Protein AF-A0A561DC79-F1 (afdb_monomer_lite)

pLDDT: mean 71.39, std 9.22, range [43.03, 85.06]

Organism: NCBI:txid220685

Sequence (104 aa):
MLVGAIFGVSVFYEVAFIILAPLVISIAVEAKMPYLRLGVTMVAAATMAHSIFPPQPGPVALVSAYGADMGMVYILGLIVVIPAIICSGIIFPKLMWNVLFRHY

Radius of gyration: 15.77 Å; chains: 1; bounding box: 35×22×43 Å

Secondary structure (DSSP, 8-state):
-HHHHHHHHHS-HHHHHHHHHHHHHHHHHHTT--HHHHHHHHHHHHHHHHHSSTTSHHHHHHHHHHT--HHHHHHHHHHHHHHHHHIIIIIHHHHHHHHHSTT-

InterPro domains:
  IPR003474 Gluconate transporter [PF02447] (1-99)
  IPR003474 Gluconate transport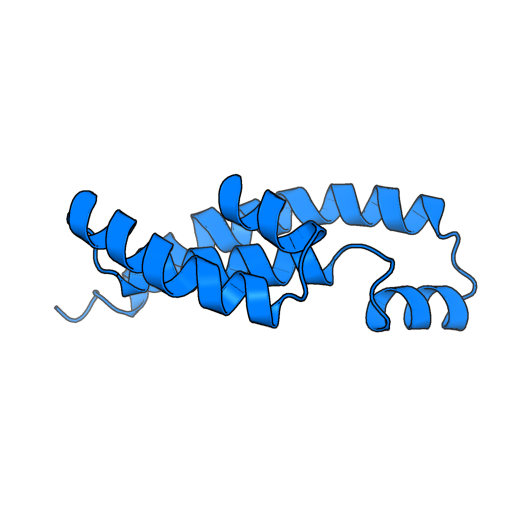er [PTHR30354] (1-96)

Foldseek 3Di:
DVVLLVLLQPDDLVVSLVVVLVVLVVVCVVVVHDSCLSNQLSNQLSVLSNPLAPPDPVVVVVCVVVVHDNVVSRVVSVVVSVVSNCCSNPVVSVVVCCVVVVPD

Structure (mmCIF, N/CA/C/O backbone):
data_AF-A0A561DC79-F1
#
_entry.id   AF-A0A561DC79-F1
#
loop_
_atom_site.group_PDB
_atom_site.id
_atom_site.type_symbol
_atom_site.label_atom_id
_atom_site.label_alt_id
_atom_site.label_comp_id
_atom_site.label_asym_id
_atom_site.label_entity_id
_atom_site.label_seq_id
_atom_site.pdbx_PDB_ins_code
_atom_site.Cartn_x
_atom_site.Cartn_y
_atom_site.Cartn_z
_atom_site.occupancy
_atom_site.B_iso_or_equiv
_atom_site.auth_seq_id
_atom_site.auth_comp_id
_atom_site.auth_asym_id
_atom_site.auth_atom_id
_atom_site.pdbx_PDB_model_num
ATOM 1 N N . MET A 1 1 ? -5.141 7.997 3.732 1.00 55.34 1 MET A N 1
ATOM 2 C CA . MET A 1 1 ? -4.935 7.698 2.295 1.00 55.34 1 MET A CA 1
ATOM 3 C C . MET A 1 1 ? -3.853 8.579 1.686 1.00 55.34 1 MET A C 1
ATOM 5 O O . MET A 1 1 ? -2.806 8.036 1.381 1.00 55.34 1 MET A O 1
ATOM 9 N N . LEU A 1 2 ? -4.031 9.906 1.599 1.00 54.03 2 LEU A N 1
ATOM 10 C CA . LEU A 1 2 ? -3.008 10.813 1.039 1.00 54.03 2 LEU A CA 1
ATOM 11 C C . LEU A 1 2 ? -1.650 10.723 1.757 1.00 54.03 2 LEU A C 1
ATOM 13 O O . LEU A 1 2 ? -0.630 10.561 1.105 1.00 54.03 2 LEU A O 1
ATOM 17 N N . VAL A 1 3 ? -1.644 10.718 3.094 1.00 63.19 3 VAL A N 1
ATOM 18 C CA . VAL A 1 3 ? -0.412 10.564 3.891 1.00 63.19 3 VAL A CA 1
ATOM 19 C C . VAL A 1 3 ? 0.303 9.242 3.571 1.00 63.19 3 VAL A C 1
ATOM 21 O O . VAL A 1 3 ? 1.479 9.244 3.241 1.00 63.19 3 VAL A O 1
ATOM 24 N N . GLY A 1 4 ? -0.415 8.114 3.570 1.00 57.16 4 GLY A N 1
ATOM 25 C CA . GLY A 1 4 ? 0.162 6.802 3.242 1.00 57.16 4 GLY A CA 1
ATOM 26 C C . GLY A 1 4 ? 0.684 6.696 1.803 1.00 57.16 4 GLY A C 1
ATOM 27 O O . GLY A 1 4 ? 1.710 6.066 1.580 1.00 57.16 4 GLY A O 1
ATOM 28 N N . ALA A 1 5 ? 0.027 7.357 0.845 1.00 60.44 5 ALA A N 1
ATOM 29 C CA . ALA A 1 5 ? 0.482 7.412 -0.545 1.00 60.44 5 ALA A CA 1
ATOM 30 C C . ALA A 1 5 ? 1.771 8.241 -0.704 1.00 60.44 5 ALA A C 1
ATOM 32 O O . ALA A 1 5 ? 2.666 7.839 -1.440 1.00 60.44 5 ALA A O 1
ATOM 33 N N . ILE A 1 6 ? 1.893 9.357 0.026 1.00 59.97 6 ILE A N 1
ATOM 34 C CA . ILE A 1 6 ? 3.087 10.219 0.009 1.00 59.97 6 ILE A CA 1
ATOM 35 C C . ILE A 1 6 ? 4.287 9.505 0.652 1.00 59.97 6 ILE A C 1
ATOM 37 O O . ILE A 1 6 ? 5.376 9.497 0.081 1.00 59.97 6 ILE A O 1
ATOM 41 N N . PHE A 1 7 ? 4.094 8.849 1.801 1.00 57.12 7 PHE A N 1
ATOM 42 C CA . PHE A 1 7 ? 5.165 8.091 2.463 1.00 57.12 7 PHE A CA 1
ATOM 43 C C . PHE A 1 7 ? 5.565 6.818 1.697 1.00 57.12 7 PHE A C 1
ATOM 45 O O . PHE A 1 7 ? 6.732 6.432 1.732 1.00 57.12 7 PHE A O 1
ATOM 52 N N . GLY A 1 8 ? 4.631 6.191 0.973 1.00 53.38 8 GLY A N 1
ATOM 53 C CA . GLY A 1 8 ? 4.886 4.972 0.200 1.00 53.38 8 GLY A CA 1
ATOM 54 C C . GLY A 1 8 ? 5.792 5.164 -1.020 1.00 53.38 8 GLY A C 1
ATOM 55 O O . GLY A 1 8 ? 6.469 4.222 -1.413 1.00 53.38 8 GLY A O 1
ATOM 56 N N . VAL A 1 9 ? 5.860 6.363 -1.605 1.00 55.97 9 VAL A N 1
ATOM 57 C CA . VAL A 1 9 ? 6.704 6.638 -2.788 1.00 55.97 9 VAL A CA 1
ATOM 58 C C . VAL A 1 9 ? 8.178 6.882 -2.430 1.00 55.97 9 VAL A C 1
ATOM 60 O O . VAL A 1 9 ? 9.053 6.617 -3.248 1.00 55.97 9 VAL A O 1
ATOM 63 N N . SER A 1 10 ? 8.471 7.376 -1.222 1.00 52.91 10 SER A N 1
ATOM 64 C CA . SER A 1 10 ? 9.787 7.949 -0.883 1.00 52.91 10 SER A CA 1
ATOM 65 C C . SER A 1 10 ? 10.623 7.134 0.110 1.00 52.91 10 SER A C 1
ATOM 67 O O . SER A 1 10 ? 11.805 7.429 0.280 1.00 52.91 10 SER A O 1
ATOM 69 N N . VAL A 1 11 ? 10.040 6.158 0.805 1.00 56.78 11 VAL A N 1
ATOM 70 C CA . VAL A 1 11 ? 10.716 5.415 1.877 1.00 56.78 11 VAL A CA 1
ATOM 71 C C . VAL A 1 11 ? 10.645 3.923 1.559 1.00 56.78 11 VAL A C 1
ATOM 73 O O . VAL A 1 11 ? 9.640 3.459 1.022 1.00 56.78 11 VAL A O 1
ATOM 76 N N . PHE A 1 12 ? 11.692 3.162 1.902 1.00 63.06 12 PHE A N 1
ATOM 77 C CA . PHE A 1 12 ? 11.606 1.702 2.007 1.00 63.06 12 PHE A CA 1
ATOM 78 C C . PHE A 1 12 ? 10.272 1.339 2.665 1.00 63.06 12 PHE A C 1
ATOM 80 O O . PHE A 1 12 ? 9.991 1.789 3.778 1.00 63.06 12 PHE A O 1
ATOM 87 N N . TYR A 1 13 ? 9.431 0.586 1.954 1.00 63.94 13 TYR A N 1
ATOM 88 C CA . TYR A 1 13 ? 8.067 0.264 2.376 1.00 63.94 13 TYR A CA 1
ATOM 89 C C . TYR A 1 13 ? 8.003 -0.254 3.819 1.00 63.94 13 TYR A C 1
ATOM 91 O O . TYR A 1 13 ? 7.098 0.098 4.572 1.00 63.94 13 TYR A O 1
ATOM 99 N N . GLU A 1 14 ? 9.020 -1.008 4.232 1.00 65.62 14 GLU A N 1
ATOM 100 C CA . GLU A 1 14 ? 9.177 -1.541 5.585 1.00 65.62 14 GLU A CA 1
ATOM 101 C C . GLU A 1 14 ? 9.300 -0.436 6.647 1.00 65.62 14 GLU A C 1
ATOM 103 O O . GLU A 1 14 ? 8.655 -0.500 7.691 1.00 65.62 14 GLU A O 1
ATOM 108 N N . VAL A 1 15 ? 10.055 0.629 6.369 1.00 73.19 15 VAL A N 1
ATOM 109 C CA . VAL A 1 15 ? 10.217 1.769 7.284 1.00 73.19 15 VAL A CA 1
ATOM 110 C C . VAL A 1 15 ? 8.956 2.637 7.296 1.00 73.19 15 VAL A C 1
ATOM 112 O O . VAL A 1 15 ? 8.511 3.057 8.365 1.00 73.19 15 VAL A O 1
ATOM 115 N N . ALA A 1 16 ? 8.327 2.859 6.134 1.00 67.31 16 ALA A N 1
ATOM 116 C CA . ALA A 1 16 ? 7.045 3.564 6.056 1.00 67.31 16 ALA A CA 1
ATOM 117 C C . ALA A 1 16 ? 5.969 2.847 6.883 1.00 67.31 16 ALA A C 1
ATOM 119 O O . ALA A 1 16 ? 5.247 3.491 7.640 1.00 67.31 16 ALA A O 1
ATOM 120 N N . PHE A 1 17 ? 5.900 1.519 6.786 1.00 70.50 17 PHE A N 1
ATOM 121 C CA . PHE A 1 17 ? 4.974 0.683 7.544 1.00 70.50 17 PHE A CA 1
ATOM 122 C C . PHE A 1 17 ? 5.188 0.805 9.061 1.00 70.50 17 PHE A C 1
ATOM 124 O O . PHE A 1 17 ? 4.222 1.013 9.797 1.00 70.50 17 PHE A O 1
ATOM 131 N N . ILE A 1 18 ? 6.443 0.748 9.526 1.00 79.38 18 ILE A N 1
ATOM 132 C CA . ILE A 1 18 ? 6.788 0.890 10.951 1.00 79.38 18 ILE A CA 1
ATOM 133 C C . ILE A 1 18 ? 6.381 2.266 11.496 1.00 79.38 18 ILE A C 1
ATOM 135 O O . ILE A 1 18 ? 5.889 2.349 12.618 1.00 79.38 18 ILE A O 1
ATOM 139 N N . ILE A 1 19 ? 6.536 3.337 10.711 1.00 79.88 19 ILE A N 1
ATOM 140 C CA . ILE A 1 19 ? 6.154 4.707 11.106 1.00 79.88 19 ILE A CA 1
ATOM 141 C C . ILE A 1 19 ? 4.633 4.912 11.029 1.00 79.88 19 ILE A C 1
ATOM 143 O O . ILE A 1 19 ? 4.039 5.590 11.872 1.00 79.88 19 ILE A O 1
ATOM 147 N N . LEU A 1 20 ? 3.977 4.315 10.033 1.00 72.75 20 LEU A N 1
ATOM 148 C CA . LEU A 1 20 ? 2.531 4.407 9.844 1.00 72.75 20 LEU A CA 1
ATOM 149 C C . LEU A 1 20 ? 1.756 3.641 10.919 1.00 72.75 20 LEU A C 1
ATOM 151 O O . LEU A 1 20 ? 0.682 4.096 11.301 1.00 72.75 20 LEU A O 1
ATOM 155 N N . ALA A 1 21 ? 2.275 2.526 11.435 1.00 78.44 21 ALA A N 1
ATOM 156 C CA . ALA A 1 21 ? 1.605 1.732 12.464 1.00 78.44 21 ALA A CA 1
ATOM 157 C C . ALA A 1 21 ? 1.197 2.546 13.719 1.00 78.44 21 ALA A C 1
ATOM 159 O O . ALA A 1 21 ? 0.000 2.578 14.026 1.00 78.44 21 ALA A O 1
ATOM 160 N N . PRO A 1 22 ? 2.105 3.256 14.423 1.00 81.56 22 PRO A N 1
ATOM 161 C CA . PRO A 1 22 ? 1.735 4.068 15.581 1.00 81.56 22 PRO A CA 1
ATOM 162 C C . PRO A 1 22 ? 0.849 5.257 15.196 1.00 81.56 22 PRO A C 1
ATOM 164 O O . PRO A 1 22 ? -0.123 5.532 15.893 1.00 81.56 22 PRO A O 1
ATOM 167 N N . LEU A 1 23 ? 1.108 5.910 14.056 1.00 81.00 23 LEU A N 1
ATOM 168 C CA . LEU A 1 23 ? 0.284 7.021 13.568 1.00 81.00 23 LEU A CA 1
ATOM 169 C C . LEU A 1 23 ? -1.172 6.588 13.338 1.00 81.00 23 LEU A C 1
ATOM 171 O O . LEU A 1 23 ? -2.108 7.294 13.710 1.00 81.00 23 LEU A O 1
ATOM 175 N N . VAL A 1 24 ? -1.373 5.412 12.746 1.00 76.62 24 VAL A N 1
ATOM 176 C CA . VAL A 1 24 ? -2.702 4.862 12.478 1.00 76.62 24 VAL A CA 1
ATOM 177 C C . VAL A 1 24 ? -3.419 4.480 13.770 1.00 76.62 24 VAL A C 1
ATOM 179 O O . VAL A 1 24 ? -4.616 4.744 13.890 1.00 76.62 24 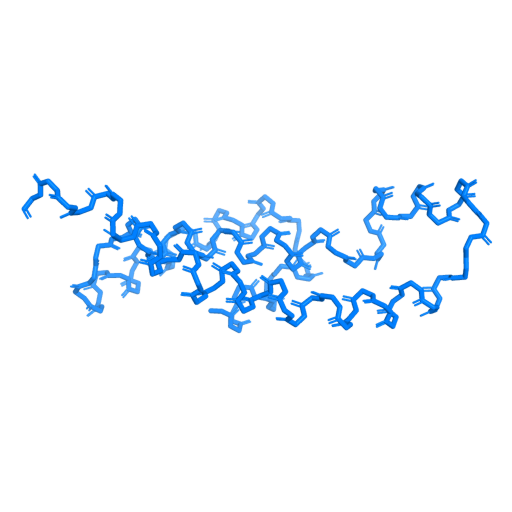VAL A O 1
ATOM 182 N N . ILE A 1 25 ? -2.706 3.918 14.748 1.00 79.00 25 ILE A N 1
ATOM 183 C CA . ILE A 1 25 ? -3.267 3.636 16.075 1.00 79.00 25 ILE A CA 1
ATOM 184 C C . ILE A 1 25 ? -3.699 4.944 16.751 1.00 79.00 25 ILE A C 1
ATOM 186 O O . ILE A 1 25 ? -4.838 5.027 17.209 1.00 79.00 25 ILE A O 1
ATOM 190 N N . SER A 1 26 ? -2.858 5.983 16.748 1.00 81.38 26 SER A N 1
ATOM 191 C CA . SER A 1 26 ? -3.191 7.294 17.326 1.00 81.38 26 SER A CA 1
ATOM 192 C C . SER A 1 26 ? -4.409 7.937 16.663 1.00 81.38 26 SER A C 1
ATOM 194 O O . SER A 1 26 ? -5.313 8.395 17.357 1.00 81.38 26 SER A O 1
ATOM 196 N N . ILE A 1 27 ? -4.484 7.913 15.328 1.00 79.88 27 ILE A N 1
ATOM 197 C CA . ILE A 1 27 ? -5.645 8.431 14.588 1.00 79.88 27 ILE A CA 1
ATOM 198 C C . ILE A 1 27 ? -6.907 7.626 14.914 1.00 79.88 27 ILE A C 1
ATOM 200 O O . ILE A 1 27 ? -7.984 8.199 15.045 1.00 79.88 27 ILE A O 1
ATOM 204 N N . ALA A 1 28 ? -6.799 6.304 15.052 1.00 75.69 28 ALA A N 1
ATOM 205 C CA . ALA A 1 28 ? -7.939 5.453 15.373 1.00 75.69 28 ALA A CA 1
ATOM 206 C C . ALA A 1 28 ? -8.468 5.678 16.799 1.00 75.69 28 ALA A C 1
ATOM 208 O O . ALA A 1 28 ? -9.685 5.708 16.988 1.00 75.69 28 ALA A O 1
ATOM 209 N N . VAL A 1 29 ? -7.572 5.885 17.772 1.00 81.25 29 VAL A N 1
ATOM 210 C CA . VAL A 1 29 ? -7.928 6.273 19.147 1.00 81.25 29 VAL A CA 1
ATOM 211 C C . VAL A 1 29 ? -8.681 7.606 19.143 1.00 81.25 29 VAL A C 1
ATOM 213 O O . VAL A 1 29 ? -9.773 7.681 19.705 1.00 81.25 29 VAL A O 1
ATOM 216 N N . GLU A 1 30 ? -8.151 8.618 18.452 1.00 84.12 30 GLU A N 1
ATOM 217 C CA . GLU A 1 30 ? -8.764 9.952 18.369 1.00 84.12 30 GLU A CA 1
ATOM 218 C C . GLU A 1 30 ? -10.125 9.918 17.652 1.00 84.12 30 GLU A C 1
ATOM 220 O O . GLU A 1 30 ? -11.111 10.495 18.109 1.00 84.12 30 GLU A O 1
ATOM 225 N N . ALA A 1 31 ? -10.218 9.163 16.555 1.00 79.25 31 ALA A N 1
ATOM 226 C CA . ALA A 1 31 ? -11.445 9.006 15.779 1.00 79.25 31 ALA A CA 1
ATOM 227 C C . ALA A 1 31 ? -12.491 8.093 16.450 1.00 79.25 31 ALA A C 1
ATOM 229 O O . ALA A 1 31 ? -13.575 7.910 15.893 1.00 79.25 31 ALA A O 1
ATOM 230 N N . LYS A 1 32 ? -12.185 7.494 17.615 1.00 78.50 32 LYS A N 1
ATOM 231 C CA . LYS A 1 32 ? -13.012 6.475 18.295 1.00 78.50 32 LYS A CA 1
ATOM 232 C C . LYS A 1 32 ? -13.414 5.322 17.366 1.00 78.50 32 LYS A C 1
ATOM 234 O O . LYS A 1 32 ? -14.519 4.785 17.452 1.00 78.50 32 LYS A O 1
ATOM 239 N N . MET A 1 33 ? -12.521 4.949 16.452 1.00 73.50 33 MET A N 1
ATOM 240 C CA . MET A 1 33 ? -12.731 3.861 15.500 1.00 73.50 33 MET A CA 1
ATOM 241 C C . MET A 1 33 ? -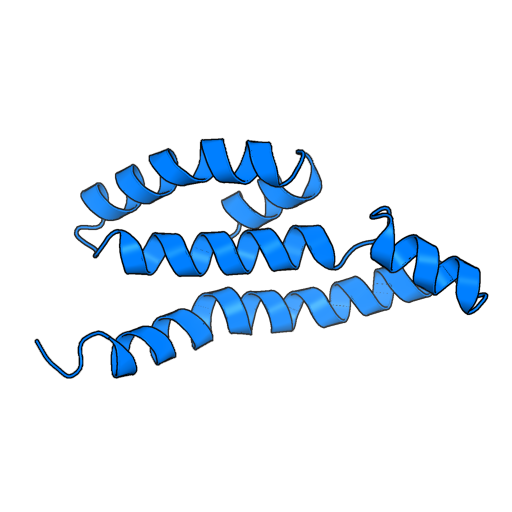11.858 2.656 15.867 1.00 73.50 33 MET A C 1
ATOM 243 O O . MET A 1 33 ? -10.771 2.826 16.418 1.00 73.50 33 MET A O 1
ATOM 247 N N . PRO A 1 34 ? -12.268 1.424 15.516 1.00 72.75 34 PRO A N 1
ATOM 248 C CA . PRO A 1 34 ? -11.433 0.248 15.731 1.00 72.75 34 PRO A CA 1
ATOM 249 C C . PRO A 1 34 ? -10.095 0.384 14.990 1.00 72.75 34 PRO A C 1
ATOM 251 O O . PRO A 1 34 ? -10.082 0.564 13.769 1.00 72.75 34 PRO A O 1
ATOM 254 N N . TYR A 1 35 ? -8.973 0.244 15.702 1.00 70.44 35 TYR A N 1
ATOM 255 C CA . TYR A 1 35 ? -7.617 0.399 15.143 1.00 70.44 35 TYR A CA 1
ATOM 256 C C . TYR A 1 35 ? -7.375 -0.521 13.941 1.00 70.44 35 TYR A C 1
ATOM 258 O O . TYR A 1 35 ? -6.753 -0.122 12.960 1.00 70.44 35 TYR A O 1
ATOM 266 N N . LEU A 1 36 ? -7.954 -1.727 13.976 1.00 71.12 36 LEU A N 1
ATOM 267 C CA . LEU A 1 36 ? -7.872 -2.716 12.901 1.00 71.12 36 LEU A CA 1
ATOM 268 C C . LEU A 1 36 ? -8.475 -2.209 11.580 1.00 71.12 36 LEU A C 1
ATOM 270 O O . LEU A 1 36 ? -7.976 -2.527 10.502 1.00 71.12 36 LEU A O 1
ATOM 274 N N . ARG A 1 37 ? -9.531 -1.387 11.653 1.00 69.00 37 ARG A N 1
ATOM 275 C CA . ARG A 1 37 ? -10.237 -0.854 10.479 1.00 69.00 37 ARG A CA 1
ATOM 276 C C . ARG A 1 37 ? -9.373 0.142 9.711 1.00 69.00 37 ARG A C 1
ATOM 278 O O . ARG A 1 37 ? -9.306 0.092 8.483 1.00 69.00 37 ARG A O 1
ATOM 285 N N . LEU A 1 38 ? -8.706 1.038 10.432 1.00 70.12 38 LEU A N 1
ATOM 286 C CA . LEU A 1 38 ? -7.790 2.011 9.841 1.00 70.12 38 LEU A CA 1
ATOM 287 C C . LEU A 1 38 ? -6.453 1.361 9.465 1.00 70.12 38 LEU A C 1
ATOM 289 O O . LEU A 1 38 ? -5.943 1.630 8.380 1.00 70.12 38 LEU A O 1
ATOM 293 N N . GLY A 1 39 ? -5.940 0.457 10.306 1.00 71.69 39 GLY A N 1
ATOM 294 C CA . GLY A 1 39 ? -4.695 -0.284 10.092 1.00 71.69 39 GLY A CA 1
ATOM 295 C C . GLY A 1 39 ? -4.687 -1.050 8.779 1.00 71.69 39 GLY A C 1
ATOM 296 O O . GLY A 1 39 ? -3.867 -0.769 7.910 1.00 71.69 39 GLY A O 1
ATOM 297 N N . VAL A 1 40 ? -5.639 -1.964 8.590 1.00 73.31 40 VAL A N 1
ATOM 298 C CA . VAL A 1 40 ? -5.640 -2.848 7.415 1.00 73.31 40 VAL A CA 1
ATOM 299 C C . VAL A 1 40 ? -5.816 -2.068 6.108 1.00 73.31 40 VAL A C 1
ATOM 301 O O . VAL A 1 40 ? -5.140 -2.346 5.121 1.00 73.31 40 VAL A O 1
ATOM 304 N N . THR A 1 41 ? -6.653 -1.032 6.120 1.00 71.19 41 THR A N 1
ATOM 305 C CA . THR A 1 41 ? -6.861 -0.148 4.964 1.00 71.19 41 THR A CA 1
ATOM 306 C C . THR A 1 41 ? -5.601 0.634 4.603 1.00 71.19 41 THR A C 1
ATOM 308 O O . THR A 1 41 ? -5.226 0.722 3.436 1.00 71.19 41 THR A O 1
ATOM 311 N N . MET A 1 42 ? -4.947 1.232 5.603 1.00 71.12 42 MET A N 1
ATOM 312 C CA . MET A 1 42 ? -3.758 2.058 5.393 1.00 71.12 42 MET A CA 1
ATOM 313 C C . MET A 1 42 ? -2.572 1.219 4.931 1.00 71.12 42 MET A C 1
ATOM 315 O O . MET A 1 42 ? -1.844 1.661 4.047 1.00 71.12 42 MET A O 1
ATOM 319 N N . VAL A 1 43 ? -2.421 0.009 5.474 1.00 73.75 43 VAL A N 1
ATOM 320 C CA . VAL A 1 43 ? -1.416 -0.958 5.027 1.00 73.75 43 VAL A CA 1
ATOM 321 C C . VAL A 1 43 ? -1.667 -1.348 3.577 1.00 73.75 43 VAL A C 1
ATOM 323 O O . VAL A 1 43 ? -0.791 -1.127 2.753 1.00 73.75 43 VAL A O 1
ATOM 326 N N . ALA A 1 44 ? -2.871 -1.820 3.238 1.00 71.88 44 ALA A N 1
ATOM 327 C CA . ALA A 1 44 ? -3.198 -2.231 1.872 1.00 71.88 44 ALA A CA 1
ATOM 328 C C . ALA A 1 44 ? -2.980 -1.098 0.850 1.00 71.88 44 ALA A C 1
ATOM 330 O O . ALA A 1 44 ? -2.390 -1.317 -0.209 1.00 71.88 44 ALA A O 1
ATOM 331 N N . ALA A 1 45 ? -3.397 0.127 1.183 1.00 68.62 45 ALA A N 1
ATOM 332 C CA . ALA A 1 45 ? -3.191 1.295 0.331 1.00 68.62 45 ALA A CA 1
ATOM 333 C C . ALA A 1 45 ? -1.703 1.664 0.181 1.00 68.62 45 ALA A C 1
ATOM 335 O O . ALA A 1 45 ? -1.262 1.976 -0.926 1.00 68.62 45 ALA A O 1
ATOM 336 N N . ALA A 1 46 ? -0.923 1.617 1.268 1.00 68.75 46 ALA A N 1
ATOM 337 C CA . ALA A 1 46 ? 0.513 1.890 1.233 1.00 68.75 46 ALA A CA 1
ATOM 338 C C . ALA A 1 46 ? 1.276 0.834 0.415 1.00 68.75 46 ALA A C 1
ATOM 340 O O . ALA A 1 46 ? 2.162 1.195 -0.359 1.00 68.75 46 ALA A O 1
ATOM 341 N N . THR A 1 47 ? 0.902 -0.448 0.524 1.00 71.44 47 THR A N 1
ATOM 342 C CA . THR A 1 47 ? 1.500 -1.532 -0.272 1.00 71.44 47 THR A CA 1
ATOM 343 C C . THR A 1 47 ? 1.244 -1.318 -1.756 1.00 71.44 47 THR A C 1
ATOM 345 O O . THR A 1 47 ? 2.182 -1.337 -2.547 1.00 71.44 47 THR A O 1
ATOM 348 N N . MET A 1 48 ? -0.006 -1.054 -2.152 1.00 70.44 48 MET A N 1
ATOM 349 C CA . MET A 1 48 ? -0.335 -0.869 -3.569 1.00 70.44 48 MET A CA 1
ATOM 350 C C . MET A 1 48 ? 0.347 0.360 -4.171 1.00 70.44 48 MET A C 1
ATOM 352 O O . MET A 1 48 ? 0.856 0.280 -5.287 1.00 70.44 48 MET A O 1
ATOM 356 N N . ALA A 1 49 ? 0.395 1.476 -3.437 1.00 67.69 49 ALA A N 1
ATOM 357 C CA . ALA A 1 49 ? 1.059 2.692 -3.903 1.00 67.69 49 ALA A CA 1
ATOM 358 C C . ALA A 1 49 ? 2.570 2.489 -4.108 1.00 67.69 49 ALA A C 1
ATOM 360 O O . ALA A 1 49 ? 3.126 3.013 -5.070 1.00 67.69 49 ALA A O 1
ATOM 361 N N . HIS A 1 50 ? 3.221 1.704 -3.244 1.00 70.25 50 HIS A N 1
ATOM 362 C CA . HIS A 1 50 ? 4.647 1.399 -3.363 1.00 70.25 50 HIS A CA 1
ATOM 363 C C . HIS A 1 50 ? 4.951 0.373 -4.467 1.00 70.25 50 HIS A C 1
ATOM 365 O O . HIS A 1 50 ? 5.975 0.470 -5.131 1.00 70.25 50 HIS A O 1
ATOM 371 N N . SER A 1 51 ? 4.087 -0.624 -4.676 1.00 65.69 51 SER A N 1
ATOM 372 C CA . SER A 1 51 ? 4.363 -1.730 -5.606 1.00 65.69 51 SER A CA 1
ATOM 373 C C . SER A 1 51 ? 4.060 -1.430 -7.078 1.00 65.69 51 SER A C 1
ATOM 375 O O . SER A 1 51 ? 4.556 -2.149 -7.942 1.00 65.69 51 SER A O 1
ATOM 377 N N . ILE A 1 52 ? 3.229 -0.426 -7.379 1.00 65.88 52 ILE A N 1
ATOM 378 C CA . ILE A 1 52 ? 2.715 -0.198 -8.743 1.00 65.88 52 ILE A CA 1
ATOM 379 C C . ILE A 1 52 ? 3.690 0.555 -9.654 1.00 65.88 52 ILE A C 1
ATOM 381 O O . ILE A 1 52 ? 3.667 0.343 -10.866 1.00 65.88 52 ILE A O 1
ATOM 385 N N . PHE A 1 53 ? 4.543 1.422 -9.112 1.00 64.12 53 PHE A N 1
ATOM 386 C CA . PHE A 1 53 ? 5.404 2.262 -9.941 1.00 64.12 53 PHE A CA 1
ATOM 387 C C . PHE A 1 53 ? 6.782 1.612 -10.175 1.00 64.12 53 PHE A C 1
ATOM 389 O O . PHE A 1 53 ? 7.402 1.129 -9.230 1.00 64.12 53 PHE A O 1
ATOM 396 N N . PRO A 1 54 ? 7.320 1.620 -11.411 1.00 57.44 54 PRO A N 1
ATOM 397 C CA . PRO A 1 54 ? 8.769 1.520 -11.622 1.00 57.44 54 PRO A CA 1
ATOM 398 C C . PRO A 1 54 ? 9.407 2.689 -10.839 1.00 57.44 54 PRO A C 1
ATOM 400 O O . PRO A 1 54 ? 8.823 3.772 -10.856 1.00 57.44 54 PRO A O 1
ATOM 403 N N . PRO A 1 55 ? 10.509 2.559 -10.076 1.00 60.81 55 PRO A N 1
ATOM 404 C CA . PRO A 1 55 ? 11.709 1.765 -10.330 1.00 60.81 55 PRO A CA 1
ATOM 405 C C . PRO A 1 55 ? 11.860 0.497 -9.462 1.00 60.81 55 PRO A C 1
ATOM 407 O O . PRO A 1 55 ? 12.975 -0.008 -9.312 1.00 60.81 55 PRO A O 1
ATOM 410 N N . GLN A 1 56 ? 10.783 -0.039 -8.876 1.00 69.69 56 GLN A N 1
ATOM 411 C CA . GLN A 1 56 ? 10.861 -1.278 -8.093 1.00 69.69 56 GLN A CA 1
ATOM 412 C C . GLN A 1 56 ? 11.414 -2.449 -8.932 1.00 69.69 56 GLN A C 1
ATOM 414 O O . GLN A 1 56 ? 11.067 -2.588 -10.109 1.00 69.69 56 GLN A O 1
ATOM 419 N N . PRO A 1 57 ? 12.209 -3.352 -8.326 1.00 70.31 57 PRO A N 1
ATOM 420 C CA . PRO A 1 57 ? 12.870 -4.439 -9.048 1.00 70.31 57 PRO A CA 1
ATOM 421 C C . PRO A 1 57 ? 11.888 -5.364 -9.781 1.00 70.31 57 PRO A C 1
ATOM 423 O O . PRO A 1 57 ? 12.225 -5.867 -10.843 1.00 70.31 57 PRO A O 1
ATOM 426 N N . GLY A 1 58 ? 10.662 -5.543 -9.273 1.00 73.75 58 GLY A N 1
ATOM 427 C CA . GLY A 1 58 ? 9.615 -6.333 -9.934 1.00 73.75 58 GLY A CA 1
ATOM 428 C C . GLY A 1 58 ? 9.111 -5.709 -11.246 1.00 73.75 58 GLY A C 1
ATOM 429 O O . GLY A 1 58 ? 9.314 -6.305 -12.305 1.00 73.75 58 GLY A O 1
ATOM 430 N N . PRO A 1 59 ? 8.484 -4.514 -11.212 1.00 72.50 59 PRO A N 1
ATOM 431 C CA . PRO A 1 59 ? 8.056 -3.809 -12.421 1.00 72.50 59 PRO A CA 1
ATOM 432 C C . PRO A 1 59 ? 9.197 -3.581 -13.417 1.00 72.50 59 PRO A C 1
ATOM 434 O O . PRO A 1 59 ? 9.010 -3.796 -14.610 1.00 72.50 59 PRO A O 1
ATOM 437 N N . VAL A 1 60 ? 10.395 -3.222 -12.944 1.00 77.00 60 VAL A N 1
ATOM 438 C CA . VAL A 1 60 ? 11.563 -3.010 -13.814 1.00 77.00 60 VAL A CA 1
ATOM 439 C C . VAL A 1 60 ? 12.035 -4.315 -14.464 1.00 77.00 60 VAL A C 1
ATOM 441 O O . VAL A 1 60 ? 12.366 -4.300 -15.647 1.00 77.00 60 VAL A O 1
ATOM 444 N N . ALA A 1 61 ? 12.015 -5.447 -13.750 1.00 78.19 61 ALA A N 1
ATOM 445 C CA . ALA A 1 61 ? 12.340 -6.754 -14.329 1.00 78.19 61 ALA A CA 1
ATOM 446 C C . ALA A 1 61 ? 11.328 -7.192 -15.398 1.00 78.19 61 ALA A C 1
ATOM 448 O O . ALA A 1 61 ? 11.711 -7.801 -16.391 1.00 78.19 61 ALA A O 1
ATOM 449 N N . LEU A 1 62 ? 10.045 -6.864 -15.229 1.00 78.31 62 LEU A N 1
ATOM 450 C CA . LEU A 1 62 ? 9.023 -7.113 -16.250 1.00 78.31 62 LEU A CA 1
ATOM 451 C C . LEU A 1 62 ? 9.221 -6.214 -17.472 1.00 78.31 62 LEU A C 1
ATOM 453 O O . LEU A 1 62 ? 9.156 -6.694 -18.601 1.00 78.31 62 LEU A O 1
ATOM 457 N N . VAL A 1 63 ? 9.508 -4.929 -17.261 1.00 82.50 63 VAL A N 1
ATOM 458 C CA . VAL A 1 63 ? 9.791 -3.991 -18.354 1.00 82.50 63 VAL A CA 1
ATOM 459 C C . VAL A 1 63 ? 10.998 -4.451 -19.170 1.00 82.50 63 VAL A C 1
ATOM 461 O O . VAL A 1 63 ? 10.921 -4.485 -20.397 1.00 82.50 63 VAL A O 1
ATOM 464 N N . SER A 1 64 ? 12.086 -4.853 -18.507 1.00 79.06 64 SER A N 1
ATOM 465 C CA . SER A 1 64 ? 13.294 -5.326 -19.186 1.00 79.06 64 SER A CA 1
ATOM 466 C C . SER A 1 64 ? 13.106 -6.693 -19.850 1.00 79.06 64 SER A C 1
ATOM 468 O O . SER A 1 64 ? 13.602 -6.890 -20.956 1.00 79.06 64 SER A O 1
ATOM 470 N N . ALA A 1 65 ? 12.350 -7.611 -19.237 1.00 84.06 65 ALA A N 1
ATOM 471 C CA . ALA A 1 65 ? 12.062 -8.927 -19.813 1.00 84.06 65 ALA A CA 1
ATOM 472 C C . ALA A 1 65 ? 11.169 -8.859 -21.063 1.00 84.06 65 ALA A C 1
ATOM 474 O O . ALA A 1 65 ? 11.356 -9.648 -21.986 1.00 84.06 65 ALA A O 1
ATOM 475 N N . TYR A 1 66 ? 10.213 -7.927 -21.104 1.00 85.06 66 TYR A N 1
ATOM 476 C CA . TYR A 1 66 ? 9.277 -7.769 -22.224 1.00 85.06 66 TYR A CA 1
ATOM 477 C C . TYR A 1 66 ? 9.675 -6.665 -23.218 1.00 85.06 66 TYR A C 1
ATOM 479 O O . TYR A 1 66 ? 8.957 -6.443 -24.191 1.00 85.06 66 TYR A O 1
ATOM 487 N N . GLY A 1 67 ? 10.800 -5.972 -22.997 1.00 82.31 67 GLY A N 1
ATOM 488 C CA . GLY A 1 67 ? 11.251 -4.868 -23.854 1.00 82.31 67 GLY A CA 1
ATOM 489 C C . GLY A 1 67 ? 10.265 -3.695 -23.906 1.00 82.31 67 GLY A C 1
ATOM 490 O O . GLY A 1 67 ? 10.145 -3.034 -24.936 1.00 82.31 67 GLY A O 1
ATOM 491 N N . ALA A 1 68 ? 9.513 -3.474 -22.826 1.00 82.06 68 ALA A N 1
ATOM 492 C CA . ALA A 1 68 ? 8.473 -2.455 -22.772 1.00 82.06 68 ALA A CA 1
ATOM 493 C C . ALA A 1 68 ? 9.067 -1.046 -22.596 1.00 82.06 68 ALA A C 1
ATOM 495 O O . ALA A 1 68 ? 10.132 -0.863 -22.008 1.00 82.06 68 ALA A O 1
ATOM 496 N N . ASP A 1 69 ? 8.350 -0.028 -23.070 1.00 84.69 69 ASP A N 1
ATOM 497 C CA . ASP A 1 69 ? 8.734 1.365 -22.850 1.00 84.69 69 ASP A CA 1
ATOM 498 C C . ASP A 1 69 ? 8.434 1.793 -21.404 1.00 84.69 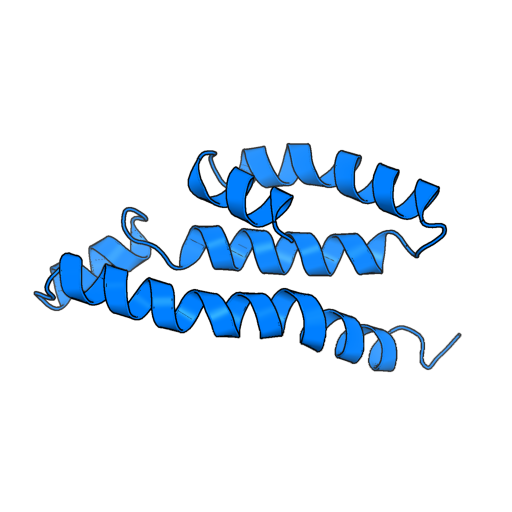69 ASP A C 1
ATOM 500 O O . ASP A 1 69 ? 7.296 1.691 -20.933 1.00 84.69 69 ASP A O 1
ATOM 504 N N . MET A 1 70 ? 9.449 2.292 -20.689 1.00 78.50 70 MET A N 1
ATOM 505 C CA . MET A 1 70 ? 9.285 2.714 -19.293 1.00 78.50 70 MET A CA 1
ATOM 506 C C . MET A 1 70 ? 8.271 3.852 -19.142 1.00 78.50 70 MET A C 1
ATOM 508 O O . MET A 1 70 ? 7.480 3.827 -18.198 1.00 78.50 70 MET A O 1
ATOM 512 N N . GLY A 1 71 ? 8.254 4.822 -20.060 1.00 80.56 71 GLY A N 1
ATOM 513 C CA . GLY A 1 71 ? 7.325 5.952 -20.012 1.00 80.56 71 GLY A CA 1
ATOM 514 C C . GLY A 1 71 ? 5.868 5.502 -20.126 1.00 80.56 71 GLY A C 1
ATOM 515 O O . GLY A 1 71 ? 5.018 5.931 -19.343 1.00 80.56 71 GLY A O 1
ATOM 516 N N . MET A 1 72 ? 5.592 4.566 -21.033 1.00 82.69 72 MET A N 1
ATOM 517 C CA . MET A 1 72 ? 4.268 3.968 -21.210 1.00 82.69 72 MET A CA 1
ATOM 518 C C . MET A 1 72 ? 3.811 3.221 -19.948 1.00 82.69 72 MET A C 1
ATOM 520 O O . MET A 1 72 ? 2.658 3.346 -19.532 1.00 82.69 72 MET A O 1
ATOM 524 N N . VAL A 1 73 ? 4.718 2.487 -19.295 1.00 83.94 73 VAL A N 1
ATOM 525 C CA . VAL A 1 73 ? 4.415 1.759 -18.052 1.00 83.94 73 VAL A CA 1
ATOM 526 C C . VAL A 1 73 ? 4.148 2.704 -16.883 1.00 83.94 73 VAL A C 1
ATOM 528 O O . VAL A 1 73 ? 3.255 2.422 -16.086 1.00 83.94 73 VAL A O 1
ATOM 531 N N . TYR A 1 74 ? 4.816 3.857 -16.802 1.00 80.31 74 TYR A N 1
ATOM 532 C CA . TYR A 1 74 ? 4.472 4.892 -15.819 1.00 80.31 74 TYR A CA 1
ATOM 533 C C . TYR A 1 74 ? 3.064 5.450 -16.023 1.00 80.31 74 TYR A C 1
ATOM 535 O O . TYR A 1 74 ? 2.306 5.580 -15.059 1.00 80.31 74 TYR A O 1
ATOM 543 N N . ILE A 1 75 ? 2.701 5.762 -17.268 1.00 83.62 75 ILE A N 1
ATOM 544 C CA . ILE A 1 75 ? 1.381 6.312 -17.600 1.00 83.62 75 ILE A CA 1
ATOM 545 C C . ILE A 1 75 ? 0.286 5.291 -17.273 1.00 83.62 75 ILE A C 1
ATOM 547 O O . ILE A 1 75 ? -0.697 5.623 -16.607 1.00 83.62 75 ILE A O 1
ATOM 551 N N . LEU A 1 76 ? 0.475 4.034 -17.681 1.00 81.88 76 LEU A N 1
ATOM 552 C CA . LEU A 1 76 ? -0.453 2.946 -17.369 1.00 81.88 76 LEU A CA 1
ATOM 553 C C . LEU A 1 76 ? -0.515 2.669 -15.862 1.00 81.88 76 LEU A C 1
ATOM 555 O O . LEU A 1 76 ? -1.604 2.505 -15.315 1.00 81.88 76 LEU A O 1
ATOM 559 N N . GLY A 1 77 ? 0.629 2.688 -15.176 1.00 79.12 77 GLY A N 1
ATOM 560 C CA . GLY A 1 77 ? 0.719 2.546 -13.725 1.00 79.12 77 GLY A CA 1
ATOM 561 C C . GLY A 1 77 ? -0.083 3.619 -12.992 1.00 79.12 77 GLY A C 1
ATOM 562 O O . GLY A 1 77 ? -0.831 3.294 -12.074 1.00 79.12 77 GLY A O 1
ATOM 563 N N . LEU A 1 78 ? -0.027 4.876 -13.443 1.00 79.31 78 LEU A N 1
ATOM 564 C CA . LEU A 1 78 ? -0.819 5.967 -12.869 1.00 79.31 78 LEU A CA 1
ATOM 565 C C . LEU A 1 78 ? -2.327 5.757 -13.072 1.00 79.31 78 LEU A C 1
ATOM 567 O O . LEU A 1 78 ? -3.109 5.960 -12.143 1.00 79.31 78 LEU A O 1
ATOM 571 N N . ILE A 1 79 ? -2.740 5.308 -14.260 1.00 83.50 79 ILE A N 1
ATOM 572 C CA . ILE A 1 79 ? -4.150 5.002 -14.548 1.00 83.50 79 ILE A CA 1
ATOM 573 C C . ILE A 1 79 ? -4.650 3.862 -13.654 1.00 83.50 79 ILE A C 1
ATOM 575 O O . ILE A 1 79 ? -5.783 3.918 -13.182 1.00 83.50 79 ILE A O 1
ATOM 579 N N . VAL A 1 80 ? -3.816 2.853 -13.390 1.00 82.00 80 VAL A N 1
ATOM 580 C CA . VAL A 1 80 ? -4.163 1.686 -12.563 1.00 82.00 80 VAL A CA 1
ATOM 581 C C . VAL A 1 80 ? -4.074 1.986 -11.061 1.00 82.00 80 VAL A C 1
ATOM 583 O O . VAL A 1 80 ? -4.847 1.425 -10.280 1.00 82.00 80 VAL A O 1
ATOM 586 N N . VAL A 1 81 ? -3.204 2.905 -10.625 1.00 76.75 81 VAL A N 1
ATOM 587 C CA . VAL A 1 81 ? -3.060 3.236 -9.198 1.00 76.75 81 VAL A CA 1
ATOM 588 C C . VAL A 1 81 ? -4.320 3.894 -8.638 1.00 76.75 81 VAL A C 1
ATOM 590 O O . VAL A 1 81 ? -4.689 3.633 -7.497 1.00 76.75 81 VAL A O 1
ATOM 593 N N . ILE A 1 82 ? -5.013 4.715 -9.432 1.00 80.88 82 ILE A N 1
ATOM 594 C CA . ILE A 1 82 ? -6.232 5.416 -9.005 1.00 80.88 82 ILE A CA 1
ATOM 595 C C . ILE A 1 82 ? -7.333 4.421 -8.584 1.00 80.88 82 ILE A C 1
ATOM 597 O O . ILE A 1 82 ? -7.767 4.480 -7.429 1.00 80.88 82 ILE A O 1
ATOM 601 N N . PRO A 1 83 ? -7.774 3.472 -9.437 1.00 81.94 83 PRO A N 1
ATOM 602 C CA . PRO A 1 83 ? -8.755 2.473 -9.037 1.00 81.94 83 PRO A CA 1
ATOM 603 C C . PRO A 1 83 ? -8.210 1.534 -7.957 1.00 81.94 83 PRO A C 1
ATOM 605 O O .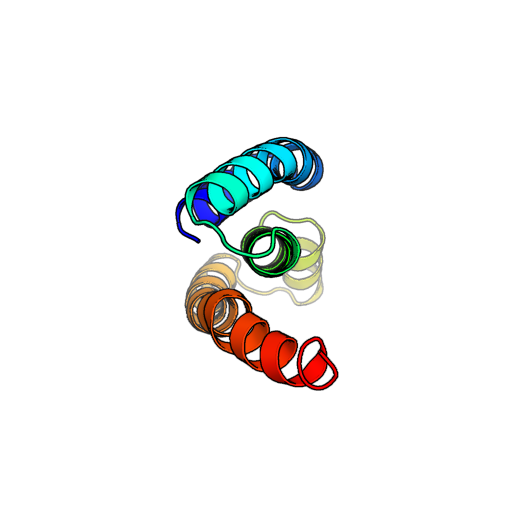 PRO A 1 83 ? -8.963 1.166 -7.061 1.00 81.94 83 PRO A O 1
ATOM 608 N N . ALA A 1 84 ? -6.916 1.197 -7.961 1.00 78.38 84 ALA A N 1
ATOM 609 C CA . ALA A 1 84 ? -6.313 0.364 -6.917 1.00 78.38 84 ALA A CA 1
ATOM 610 C C . ALA A 1 84 ? -6.387 1.016 -5.522 1.00 78.38 84 ALA A C 1
ATOM 612 O O . ALA A 1 84 ? -6.756 0.364 -4.539 1.00 78.38 84 ALA A O 1
ATOM 613 N N . ILE A 1 85 ? -6.117 2.320 -5.428 1.00 73.88 85 ILE A N 1
ATOM 614 C CA . ILE A 1 85 ? -6.234 3.096 -4.186 1.00 73.88 85 ILE A CA 1
ATOM 615 C C . ILE A 1 85 ? -7.701 3.210 -3.754 1.00 73.88 85 ILE A C 1
ATOM 617 O O . ILE A 1 85 ? -7.998 3.103 -2.565 1.00 73.88 85 ILE A O 1
ATOM 621 N N . ILE A 1 86 ? -8.636 3.387 -4.690 1.00 78.44 86 ILE A N 1
ATOM 622 C CA . ILE A 1 86 ? -10.075 3.431 -4.381 1.00 78.44 86 ILE A CA 1
ATOM 623 C C . ILE A 1 86 ? -10.560 2.068 -3.859 1.00 78.44 86 ILE A C 1
ATOM 625 O O . ILE A 1 86 ? -11.252 2.000 -2.837 1.00 78.44 86 ILE A O 1
ATOM 629 N N . CYS A 1 87 ? -10.165 0.975 -4.513 1.00 76.56 87 CYS A N 1
ATOM 630 C CA . CYS A 1 87 ? -10.518 -0.385 -4.119 1.00 76.56 87 CYS A CA 1
ATOM 631 C C . CYS A 1 87 ? -9.947 -0.745 -2.741 1.00 76.56 87 CYS A C 1
ATOM 633 O O . CYS A 1 87 ? -10.703 -1.156 -1.859 1.00 76.56 87 CYS A O 1
ATOM 635 N N . SER A 1 88 ? -8.646 -0.541 -2.524 1.00 69.06 88 SER A N 1
ATOM 636 C CA . SER A 1 88 ? -7.985 -0.844 -1.243 1.00 69.06 88 SER A CA 1
ATOM 637 C C . SER A 1 88 ? -8.398 0.106 -0.116 1.00 69.06 88 SER A C 1
ATOM 639 O O . SER A 1 88 ? -8.536 -0.316 1.029 1.00 69.06 88 SER A O 1
ATOM 641 N N . GLY A 1 89 ? -8.636 1.380 -0.425 1.00 68.25 89 GLY A N 1
ATOM 642 C CA . GLY A 1 89 ? -8.905 2.411 0.570 1.00 68.25 89 GLY A CA 1
ATOM 643 C C . GLY A 1 89 ? -10.367 2.580 0.973 1.00 68.25 89 GLY A C 1
ATOM 644 O O . GLY A 1 89 ? -10.640 2.964 2.107 1.00 68.25 89 GLY A O 1
ATOM 645 N N . ILE A 1 90 ? -11.318 2.322 0.071 1.00 69.69 90 ILE A N 1
ATOM 646 C CA . ILE A 1 90 ? -12.749 2.582 0.316 1.00 69.69 90 ILE A CA 1
ATOM 647 C C . ILE A 1 90 ? -13.565 1.291 0.278 1.00 69.69 90 ILE A C 1
ATOM 649 O O . ILE A 1 90 ? -14.402 1.070 1.156 1.00 69.69 90 ILE A O 1
ATOM 653 N N . ILE A 1 91 ? -13.352 0.444 -0.731 1.00 72.00 91 ILE A N 1
ATOM 654 C CA . ILE A 1 91 ? -14.174 -0.759 -0.939 1.00 72.00 91 ILE A CA 1
ATOM 655 C C . ILE A 1 91 ? -13.776 -1.857 0.050 1.00 72.00 91 ILE A C 1
ATOM 657 O O . ILE A 1 91 ? -14.637 -2.426 0.721 1.00 72.00 91 ILE A O 1
ATOM 661 N N 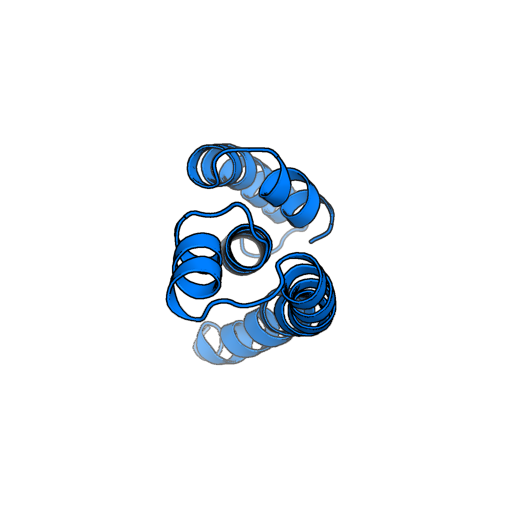. PHE A 1 92 ? -12.477 -2.107 0.198 1.00 70.38 92 PHE A N 1
ATOM 662 C CA . PHE A 1 92 ? -11.944 -3.147 1.072 1.00 70.38 92 PHE A CA 1
ATOM 663 C C . PHE A 1 92 ? -12.324 -2.966 2.555 1.00 70.38 92 PHE A C 1
ATOM 665 O O . PHE A 1 92 ? -12.878 -3.907 3.124 1.00 70.38 92 PHE A O 1
ATOM 672 N N . PRO A 1 93 ? -12.173 -1.781 3.187 1.00 66.94 93 PRO A N 1
ATOM 673 C CA . PRO A 1 93 ? -12.666 -1.574 4.552 1.00 66.94 93 PRO A CA 1
ATOM 674 C C . PRO A 1 93 ? -14.176 -1.739 4.706 1.00 66.94 93 PRO A C 1
ATOM 676 O O . PRO A 1 93 ? -14.624 -2.233 5.741 1.00 66.94 93 PRO A O 1
ATOM 679 N N . LYS A 1 94 ? -14.974 -1.326 3.708 1.00 66.81 94 LYS A N 1
ATOM 680 C CA . LYS A 1 94 ? -16.434 -1.523 3.734 1.00 66.81 94 LYS A CA 1
ATOM 681 C C . LYS A 1 94 ? -16.795 -3.009 3.672 1.00 66.81 94 LYS A C 1
ATOM 683 O O . LYS A 1 94 ? -17.693 -3.441 4.388 1.00 66.81 94 LYS A O 1
ATOM 688 N N . LEU A 1 95 ? -16.086 -3.787 2.854 1.00 68.69 95 LEU A N 1
ATOM 689 C CA . LEU A 1 95 ? -16.298 -5.228 2.731 1.00 68.69 95 LEU A CA 1
ATOM 690 C C . LEU A 1 95 ? -15.839 -5.977 3.987 1.00 68.69 95 LEU A C 1
ATOM 692 O O . LEU A 1 95 ? -16.607 -6.757 4.540 1.00 68.69 95 LEU A O 1
ATOM 696 N N . MET A 1 96 ? -14.624 -5.708 4.473 1.00 67.00 96 MET A N 1
ATOM 697 C CA . MET A 1 96 ? -14.095 -6.326 5.692 1.00 67.00 96 MET A CA 1
ATOM 698 C C . MET A 1 96 ? -14.979 -6.066 6.908 1.00 67.00 96 MET A C 1
ATOM 700 O O . MET A 1 96 ? -15.153 -6.961 7.728 1.00 67.00 96 MET A O 1
ATOM 704 N N . TRP A 1 97 ? -15.566 -4.872 7.018 1.00 63.91 97 TRP A N 1
ATOM 705 C CA . TRP A 1 97 ? -16.516 -4.556 8.081 1.00 63.91 97 TRP A CA 1
ATOM 706 C C . TRP A 1 97 ? -17.710 -5.521 8.096 1.00 63.91 97 TRP A C 1
ATOM 708 O O . TRP A 1 97 ? -18.035 -6.084 9.140 1.00 63.91 97 TRP A O 1
ATOM 718 N N . ASN A 1 98 ? -18.299 -5.786 6.926 1.00 61.06 98 ASN A N 1
ATOM 719 C CA . ASN A 1 98 ? -19.423 -6.714 6.784 1.00 61.06 98 ASN A CA 1
ATOM 720 C C . ASN A 1 98 ? -19.062 -8.179 7.078 1.00 61.06 98 ASN A C 1
ATOM 722 O O . ASN A 1 98 ? -19.969 -8.991 7.249 1.00 61.06 98 ASN A O 1
ATOM 726 N N . VAL A 1 99 ? -17.772 -8.526 7.101 1.00 62.69 99 VAL A N 1
ATOM 727 C CA . VAL A 1 99 ? -17.288 -9.895 7.338 1.00 62.69 99 VAL A CA 1
ATOM 728 C C . VAL A 1 99 ? -16.822 -10.083 8.786 1.00 62.69 99 VAL A C 1
ATOM 730 O O . VAL A 1 99 ? -17.187 -11.070 9.411 1.00 62.69 99 VAL A O 1
ATOM 733 N N . LEU A 1 100 ? -16.060 -9.135 9.344 1.00 61.03 100 LEU A N 1
ATOM 734 C CA . LEU A 1 100 ? -15.465 -9.243 10.686 1.00 61.03 100 LEU A CA 1
ATOM 735 C C . LEU A 1 100 ? -16.419 -8.866 11.826 1.00 61.03 100 LEU A C 1
ATOM 737 O O . LEU A 1 100 ? -16.308 -9.425 12.911 1.00 61.03 100 LEU A O 1
ATOM 741 N N . PHE A 1 101 ? -17.352 -7.936 11.602 1.00 59.25 101 PHE A N 1
ATOM 742 C CA . PHE A 1 101 ? -18.235 -7.414 12.658 1.00 59.25 101 PHE A CA 1
ATOM 743 C C . PHE A 1 101 ? -19.682 -7.892 12.539 1.00 59.25 101 PHE A C 1
ATOM 745 O O . PHE A 1 101 ? -20.540 -7.467 13.298 1.00 59.25 101 PHE A O 1
ATOM 752 N N . ARG A 1 102 ? -19.966 -8.826 11.626 1.00 54.25 102 ARG A N 1
ATOM 753 C CA . ARG A 1 102 ? -21.291 -9.453 11.501 1.00 54.25 102 ARG A CA 1
ATOM 754 C C . ARG A 1 102 ? -21.614 -10.434 12.640 1.00 54.25 102 ARG A C 1
ATOM 756 O O . ARG A 1 102 ? -22.727 -10.945 12.697 1.00 54.25 102 ARG A O 1
ATOM 763 N N . HIS A 1 103 ? -20.655 -10.675 13.535 1.00 49.12 103 HIS A N 1
ATOM 764 C CA . HIS A 1 103 ? -20.777 -11.554 14.700 1.00 49.12 103 HIS A CA 1
ATOM 765 C C . HIS A 1 103 ? -20.578 -10.851 16.057 1.00 49.12 103 HIS A C 1
ATOM 767 O O . HIS A 1 103 ? -20.424 -11.546 17.058 1.00 49.12 103 HIS A O 1
ATOM 773 N N . TYR A 1 104 ? -20.614 -9.513 16.106 1.00 43.03 104 TYR A N 1
ATOM 774 C CA . TYR A 1 104 ? -20.624 -8.742 17.357 1.00 43.03 104 TYR A CA 1
ATOM 775 C C . TYR A 1 104 ? -21.886 -7.894 17.482 1.00 43.03 104 TYR A C 1
ATOM 777 O O . TYR A 1 104 ? -22.270 -7.271 16.467 1.00 43.03 104 TYR A O 1
#